Protein AF-A0A554XLU5-F1 (afdb_monomer_lite)

Secondary structure (DSSP, 8-state):
-TT---HHHHTT--GGGGB-TTS-HHHHHHHHHHHHHHSEEEEEEEEE-TTS-EEEEEEEEEEEE-TTS-EEEEEEEEEE-HHHHHHHHHHHHHHHB-TTT-PBPTT-------------------------

Foldseek 3Di:
DVQQDDPVRPVPDDPCQFDDPPDDPVVVVVQVVCCVPPQKDWDWDWTAHPVRDIFIKGKIKGFDADPVRDGPDIDMDIDGCRVVVVVVVVVVQVQQAPPVPRHGDPPDDDPPDPPPPPDPDDDDDDDDDDDD

Organism: NCBI:txid1101373

InterPro domains:
  IPR000014 PAS domain [PF13426] (2-83)
  IPR000014 PAS domain [TIGR00229] (2-91)
  IPR000014 PAS domain [cd00130] (2-81)
  IPR000700 PAS-associated, C-terminal [PS50113] (41-93)
  IPR001610 PAC motif [SM00086] (42-84)
  IPR035965 PAS domain superfamily [SSF55785] (2-82)
  IPR052163 Diguanylate Cyclase/Regulatory Protein [PTHR46663] (2-107)

pLDDT: mean 74.42, std 18.87, range [31.3, 94.56]

Radius of gyration: 25.77 Å; chains: 1; bounding box: 34×86×57 Å

Structure (mmCIF, N/CA/C/O backbone):
data_AF-A0A554XLU5-F1
#
_entry.id   AF-A0A554XLU5-F1
#
loop_
_atom_site.group_PDB
_atom_site.id
_atom_site.type_symbol
_atom_site.label_atom_id
_atom_site.label_alt_id
_atom_site.label_comp_id
_atom_site.label_asym_id
_atom_site.label_entity_id
_atom_site.label_seq_id
_atom_site.pdbx_PDB_ins_code
_atom_site.Cartn_x
_atom_site.Cartn_y
_atom_site.Cartn_z
_atom_site.occupancy
_atom_site.B_iso_or_equiv
_atom_site.auth_seq_id
_atom_site.auth_comp_id
_atom_site.auth_asym_id
_atom_site.auth_atom_id
_atom_site.pdbx_PDB_model_num
ATOM 1 N N . MET A 1 1 ? -10.449 -15.379 -0.004 1.00 62.78 1 MET A N 1
ATOM 2 C CA . MET A 1 1 ? -9.611 -14.381 -0.707 1.00 62.78 1 MET A CA 1
ATOM 3 C C . MET A 1 1 ? -9.742 -13.052 0.027 1.00 62.78 1 MET A C 1
ATOM 5 O O . MET A 1 1 ? -10.864 -12.711 0.371 1.00 62.78 1 MET A O 1
ATOM 9 N N . ILE A 1 2 ? -8.647 -12.337 0.310 1.00 76.44 2 ILE A N 1
ATOM 10 C CA . ILE A 1 2 ? -8.643 -11.167 1.221 1.00 76.44 2 ILE A CA 1
ATOM 11 C C . ILE A 1 2 ? -9.518 -10.006 0.712 1.00 76.44 2 ILE A C 1
ATOM 13 O O . ILE A 1 2 ? -10.213 -9.370 1.498 1.00 76.44 2 ILE A O 1
ATOM 17 N N . THR A 1 3 ? -9.542 -9.755 -0.599 1.00 78.88 3 THR A N 1
ATOM 18 C CA . THR A 1 3 ? -10.297 -8.636 -1.196 1.00 78.88 3 THR A CA 1
ATOM 19 C C . THR A 1 3 ? -11.769 -8.960 -1.472 1.00 78.88 3 THR A C 1
ATOM 21 O O . THR A 1 3 ? -12.568 -8.057 -1.716 1.00 78.88 3 THR A O 1
ATOM 24 N N . GLY A 1 4 ? -12.151 -10.240 -1.422 1.00 81.19 4 GLY A N 1
ATOM 25 C CA . GLY A 1 4 ? -13.519 -10.704 -1.677 1.00 81.19 4 GLY A CA 1
ATOM 26 C C . GLY A 1 4 ? -13.944 -10.759 -3.151 1.00 81.19 4 GLY A C 1
ATOM 27 O O . GLY A 1 4 ? -15.077 -11.148 -3.417 1.00 81.19 4 GLY A O 1
ATOM 28 N N . TYR A 1 5 ? -13.071 -10.405 -4.096 1.00 83.00 5 TYR A N 1
ATOM 29 C CA . TYR A 1 5 ? -13.324 -10.579 -5.532 1.00 83.00 5 TYR A CA 1
ATOM 30 C C . TYR A 1 5 ? -13.033 -12.016 -5.990 1.00 83.00 5 TYR A C 1
ATOM 32 O O . TYR A 1 5 ? -12.276 -12.736 -5.345 1.00 83.00 5 TYR A O 1
ATOM 40 N N . ALA A 1 6 ? -13.643 -12.464 -7.081 1.00 84.44 6 ALA A N 1
ATOM 41 C CA . ALA A 1 6 ? -13.193 -13.659 -7.790 1.00 84.44 6 ALA A CA 1
ATOM 42 C C . ALA A 1 6 ? -12.038 -13.298 -8.736 1.00 84.44 6 ALA A C 1
ATOM 44 O O . ALA A 1 6 ? -11.881 -12.140 -9.123 1.00 84.44 6 ALA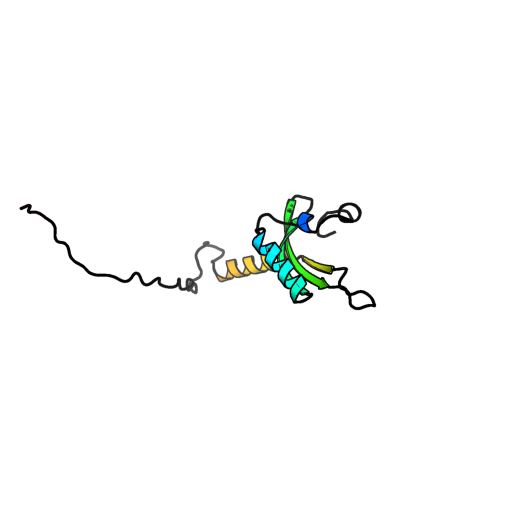 A O 1
ATOM 45 N N . ARG A 1 7 ? -11.223 -14.280 -9.134 1.00 83.31 7 ARG A N 1
ATOM 46 C CA . ARG A 1 7 ? -10.089 -14.042 -10.043 1.00 83.31 7 ARG A CA 1
ATOM 47 C C . ARG A 1 7 ? -10.563 -13.421 -11.357 1.00 83.31 7 ARG A C 1
ATOM 49 O O . ARG A 1 7 ? -9.963 -12.471 -11.846 1.00 83.31 7 ARG A O 1
ATOM 56 N N . GLU A 1 8 ? -11.662 -13.934 -11.886 1.00 84.88 8 GLU A N 1
ATOM 57 C CA . GLU A 1 8 ? -12.280 -13.528 -13.146 1.00 84.88 8 GLU A CA 1
ATOM 58 C C . GLU A 1 8 ? -12.784 -12.080 -13.100 1.00 84.88 8 GLU A C 1
ATOM 60 O O . GLU A 1 8 ? -12.843 -11.420 -14.130 1.00 84.88 8 GLU A O 1
ATOM 65 N N . GLU A 1 9 ? -13.101 -11.570 -11.908 1.00 79.38 9 GLU A N 1
ATOM 66 C CA . GLU A 1 9 ? -13.562 -10.193 -11.700 1.00 79.38 9 GLU A CA 1
ATOM 67 C C . GLU A 1 9 ? -12.409 -9.188 -11.614 1.00 79.38 9 GLU A C 1
ATOM 69 O O . GLU A 1 9 ? -12.642 -7.992 -11.745 1.00 79.38 9 GLU A O 1
ATOM 74 N N . VAL A 1 10 ? -11.179 -9.652 -11.372 1.00 81.69 10 VAL A N 1
ATOM 75 C CA . VAL A 1 10 ? -9.994 -8.790 -11.212 1.00 81.69 10 VAL A CA 1
ATOM 76 C C . VAL A 1 10 ? -9.128 -8.783 -12.473 1.00 81.69 10 VAL A C 1
ATOM 78 O O . VAL A 1 10 ? -8.430 -7.808 -12.740 1.00 81.69 10 VAL A O 1
ATOM 81 N N . LEU A 1 11 ? -9.168 -9.849 -13.277 1.00 79.81 11 LEU A N 1
ATOM 82 C CA . LEU A 1 11 ? -8.411 -9.918 -14.527 1.00 79.81 11 LEU A CA 1
ATOM 83 C C . LEU A 1 11 ? -8.848 -8.807 -15.498 1.00 79.81 11 LEU A C 1
ATOM 85 O O . LEU A 1 11 ? -10.011 -8.721 -15.879 1.00 79.81 11 LEU A O 1
ATOM 89 N N . GLY A 1 12 ? -7.895 -7.963 -15.903 1.00 77.69 12 GLY A N 1
ATOM 90 C CA . GLY A 1 12 ? -8.132 -6.833 -16.811 1.00 77.69 12 GLY A CA 1
ATOM 91 C C . GLY A 1 12 ? -8.727 -5.586 -16.151 1.00 77.69 12 GLY A C 1
ATOM 92 O O . GLY A 1 12 ? -8.925 -4.586 -16.836 1.00 77.69 12 GLY A O 1
ATOM 93 N N . GLN A 1 13 ? -8.990 -5.617 -14.841 1.00 78.31 13 GLN A N 1
ATOM 94 C CA . GLN A 1 13 ? -9.441 -4.448 -14.091 1.00 78.31 13 GLN A CA 1
ATOM 95 C C . GLN A 1 13 ? -8.264 -3.637 -13.552 1.00 78.31 13 GLN A C 1
ATOM 97 O O . GLN A 1 13 ? -7.222 -4.172 -13.169 1.00 78.31 13 GLN A O 1
ATOM 102 N N . THR A 1 14 ? -8.462 -2.325 -13.467 1.00 78.88 14 THR A N 1
ATOM 103 C CA . THR A 1 14 ? -7.499 -1.415 -12.844 1.00 78.88 14 THR A CA 1
ATOM 104 C C . THR A 1 14 ? -7.506 -1.608 -11.319 1.00 78.88 14 THR A C 1
ATOM 106 O O . THR A 1 14 ? -8.583 -1.762 -10.734 1.00 78.88 14 THR A O 1
ATOM 109 N N . PRO A 1 15 ? -6.349 -1.509 -10.629 1.00 76.88 15 PRO A N 1
ATOM 110 C CA . PRO A 1 15 ? -6.260 -1.595 -9.165 1.00 76.88 15 PRO A CA 1
ATOM 111 C C . PRO A 1 15 ? -7.174 -0.634 -8.383 1.00 76.88 15 PRO A C 1
ATOM 113 O O . PRO A 1 15 ? -7.429 -0.871 -7.203 1.00 76.88 15 PRO A O 1
ATOM 116 N N . ARG A 1 16 ? -7.731 0.395 -9.046 1.00 78.88 16 ARG A N 1
ATOM 117 C CA . ARG A 1 16 ? -8.796 1.282 -8.535 1.00 78.88 16 ARG A CA 1
ATOM 118 C C . ARG A 1 16 ? -10.002 0.539 -7.952 1.00 78.88 16 ARG A C 1
ATOM 120 O O . ARG A 1 16 ? -10.703 1.075 -7.108 1.00 78.88 16 ARG A O 1
ATOM 127 N N . LEU A 1 17 ? -10.223 -0.722 -8.321 1.00 81.00 17 LEU A N 1
ATOM 128 C CA . LEU A 1 17 ? -11.245 -1.571 -7.701 1.00 81.00 17 LEU A CA 1
ATOM 129 C C . LEU A 1 17 ? -11.092 -1.713 -6.167 1.00 81.00 17 LEU A C 1
ATOM 131 O O . LEU A 1 17 ? -12.070 -1.985 -5.469 1.00 81.00 17 LEU A O 1
ATOM 135 N N . LEU A 1 18 ? -9.869 -1.559 -5.648 1.00 79.12 18 LEU A N 1
ATOM 136 C CA . LEU A 1 18 ? -9.542 -1.657 -4.221 1.00 79.12 18 LEU A CA 1
ATOM 137 C C . LEU A 1 18 ? -9.428 -0.292 -3.530 1.00 79.12 18 LEU A C 1
ATOM 139 O O . LEU A 1 18 ? -9.199 -0.248 -2.322 1.00 79.12 18 LEU A O 1
ATOM 143 N N . GLU A 1 19 ? -9.592 0.801 -4.272 1.00 81.81 19 GLU A N 1
ATOM 144 C CA . GLU A 1 19 ? -9.491 2.169 -3.772 1.00 81.81 19 GLU A CA 1
ATOM 145 C C . GLU A 1 19 ? -10.535 2.441 -2.682 1.00 81.81 19 GLU A C 1
ATOM 147 O O . GLU A 1 19 ? -11.699 2.021 -2.769 1.00 81.81 19 GLU A O 1
ATOM 152 N N . SER A 1 20 ? -10.101 3.133 -1.630 1.00 81.38 20 SER A N 1
ATOM 153 C CA . SER A 1 20 ? -10.980 3.639 -0.581 1.00 81.38 20 SER A CA 1
ATOM 154 C C . SER A 1 20 ? -11.081 5.151 -0.677 1.00 81.38 20 SER A C 1
ATOM 156 O O . SER A 1 20 ? -10.158 5.814 -1.135 1.00 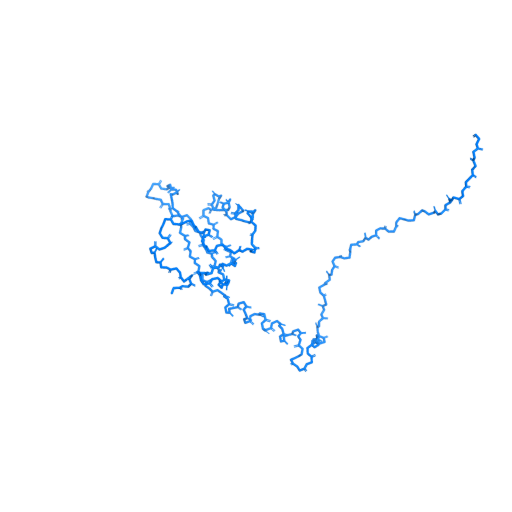81.38 20 SER A O 1
ATOM 158 N N . ASP A 1 21 ? -12.166 5.706 -0.149 1.00 81.12 21 ASP A N 1
ATOM 159 C CA . ASP A 1 21 ? -12.440 7.147 -0.202 1.00 81.12 21 ASP A CA 1
ATOM 160 C C . ASP A 1 21 ? -11.569 7.954 0.797 1.00 81.12 21 ASP A C 1
ATOM 162 O O . ASP A 1 21 ? -11.927 9.059 1.195 1.00 81.12 21 ASP A O 1
ATOM 166 N N . ARG A 1 22 ? -10.461 7.370 1.285 1.00 82.19 22 ARG A N 1
ATOM 167 C CA . ARG A 1 22 ? -9.551 7.974 2.274 1.00 82.19 22 ARG A CA 1
ATOM 168 C C . ARG A 1 22 ? -8.351 8.687 1.658 1.00 82.19 22 ARG A C 1
ATOM 170 O O . ARG A 1 22 ? -7.684 9.428 2.374 1.00 82.19 22 ARG A O 1
ATOM 177 N N . TYR A 1 23 ? -8.064 8.422 0.391 1.00 85.25 23 TYR A N 1
ATOM 178 C CA . TYR A 1 23 ? -6.968 9.036 -0.346 1.00 85.25 23 TYR A CA 1
ATOM 179 C C . TYR A 1 23 ? -7.544 9.816 -1.516 1.00 85.25 23 TYR A C 1
ATOM 181 O O . TYR A 1 23 ? -8.583 9.446 -2.061 1.00 85.25 23 TYR A O 1
ATOM 189 N N . ASP A 1 24 ? -6.885 10.910 -1.859 1.00 86.00 24 ASP A N 1
ATOM 190 C CA . ASP A 1 24 ? -7.205 11.718 -3.023 1.00 86.00 24 ASP A CA 1
ATOM 191 C C . ASP A 1 24 ? -6.399 11.265 -4.247 1.00 86.00 24 ASP A C 1
ATOM 193 O O . ASP A 1 24 ? -5.498 10.423 -4.178 1.00 86.00 24 ASP A O 1
ATOM 197 N N . ASP A 1 25 ? -6.729 11.844 -5.400 1.00 85.62 25 ASP A N 1
ATOM 198 C CA . ASP A 1 25 ? -6.015 11.575 -6.646 1.00 85.62 25 ASP A CA 1
ATOM 199 C C . ASP A 1 25 ? -4.525 11.955 -6.554 1.00 85.62 25 ASP A C 1
ATOM 201 O O . ASP A 1 25 ? -3.691 11.312 -7.193 1.00 85.62 25 ASP A O 1
ATOM 205 N N . GLU A 1 26 ? -4.174 12.970 -5.756 1.00 88.94 26 GLU A N 1
ATOM 206 C CA . GLU A 1 26 ? -2.792 13.432 -5.561 1.00 88.94 26 GLU A CA 1
ATOM 207 C C . GLU A 1 26 ? -1.931 12.356 -4.882 1.00 88.94 26 GLU A C 1
ATOM 209 O O . GLU A 1 26 ? -0.807 12.077 -5.318 1.00 88.94 26 GLU A O 1
ATOM 214 N N . PHE A 1 27 ? -2.475 11.665 -3.876 1.00 88.62 27 PHE A N 1
ATOM 215 C CA . PHE A 1 27 ? -1.811 10.515 -3.273 1.00 88.62 27 PHE A CA 1
ATOM 216 C C . PHE A 1 27 ? -1.493 9.435 -4.314 1.00 88.62 27 PHE A C 1
ATOM 218 O O . PHE A 1 27 ? -0.351 8.981 -4.411 1.00 88.62 27 PHE A O 1
ATOM 225 N N . TYR A 1 28 ? -2.471 9.039 -5.135 1.00 86.69 28 TYR A N 1
ATOM 226 C CA . TYR A 1 28 ? -2.254 8.001 -6.146 1.00 86.69 28 TYR A CA 1
ATOM 227 C C . TYR A 1 28 ? -1.289 8.441 -7.249 1.00 86.69 28 TYR A C 1
ATOM 229 O O . TYR A 1 28 ? -0.516 7.617 -7.742 1.00 86.69 28 TYR A O 1
ATOM 237 N N . GLN A 1 29 ? -1.280 9.726 -7.610 1.00 89.19 29 GLN A N 1
ATOM 238 C CA . GLN A 1 29 ? -0.265 10.291 -8.502 1.00 89.19 29 GLN A CA 1
ATOM 239 C C . GLN A 1 29 ? 1.138 10.160 -7.905 1.00 89.19 29 GLN A C 1
ATOM 241 O O . GLN A 1 29 ? 2.054 9.744 -8.608 1.00 89.19 29 GLN A O 1
ATOM 246 N N . THR A 1 30 ? 1.292 10.422 -6.607 1.00 90.50 30 THR A N 1
ATOM 247 C CA . THR A 1 30 ? 2.574 10.282 -5.898 1.00 90.50 30 THR A CA 1
ATOM 248 C C . THR A 1 30 ? 3.059 8.830 -5.891 1.00 90.50 30 THR A C 1
ATOM 250 O O . THR A 1 30 ? 4.233 8.560 -6.140 1.00 90.50 30 THR A O 1
ATOM 253 N N . VAL A 1 31 ? 2.152 7.871 -5.663 1.00 89.88 31 VAL A N 1
ATOM 254 C CA . VAL A 1 31 ? 2.466 6.433 -5.747 1.00 89.88 31 VAL A CA 1
ATOM 255 C C . VAL A 1 31 ? 2.949 6.066 -7.152 1.00 89.88 31 VAL A C 1
ATOM 257 O O . VAL A 1 31 ? 3.964 5.388 -7.299 1.00 89.88 31 VAL A O 1
ATOM 260 N N . TRP A 1 32 ? 2.249 6.530 -8.190 1.00 89.81 32 TRP A N 1
ATOM 261 C CA . TRP A 1 32 ? 2.635 6.267 -9.575 1.00 89.81 32 TRP A CA 1
ATOM 262 C C . TRP A 1 32 ? 3.960 6.915 -9.960 1.00 89.81 32 TRP A C 1
ATOM 264 O O . TRP A 1 32 ? 4.755 6.279 -10.645 1.00 89.81 32 TRP A O 1
ATOM 274 N N . GLN A 1 33 ? 4.228 8.138 -9.506 1.00 91.56 33 GLN A N 1
ATOM 275 C CA . GLN A 1 33 ? 5.519 8.784 -9.731 1.00 91.56 33 GLN A CA 1
ATOM 276 C C . GLN A 1 33 ? 6.658 7.986 -9.097 1.00 91.56 33 GLN A C 1
ATOM 278 O O . GLN A 1 33 ? 7.626 7.677 -9.783 1.00 91.56 33 GLN A O 1
ATOM 283 N N . ALA A 1 34 ? 6.503 7.542 -7.847 1.00 91.00 34 ALA A N 1
ATOM 284 C CA . ALA A 1 34 ? 7.501 6.697 -7.194 1.00 91.00 34 ALA A CA 1
ATOM 285 C C . ALA A 1 34 ? 7.758 5.389 -7.967 1.00 91.00 34 ALA A C 1
ATOM 287 O O . ALA A 1 34 ? 8.900 4.952 -8.084 1.00 91.00 34 ALA A O 1
ATOM 288 N N . LEU A 1 35 ? 6.718 4.787 -8.552 1.00 90.31 35 LEU A N 1
ATOM 289 C CA . LEU A 1 35 ? 6.861 3.587 -9.382 1.00 90.31 35 LEU A CA 1
ATOM 290 C C . LEU A 1 35 ? 7.566 3.826 -10.714 1.00 90.31 35 LEU A C 1
ATOM 292 O O . LEU A 1 35 ? 8.197 2.904 -11.221 1.00 90.31 35 LEU A O 1
ATOM 296 N N . LEU A 1 36 ? 7.435 5.021 -11.287 1.00 89.19 36 LEU A N 1
ATOM 297 C CA . LEU A 1 36 ? 8.110 5.400 -12.527 1.00 89.19 36 LEU A CA 1
ATOM 298 C C . LEU A 1 36 ? 9.564 5.826 -12.287 1.00 89.19 36 LEU A C 1
ATOM 300 O O . LEU A 1 36 ? 10.396 5.671 -13.174 1.00 89.19 36 LEU A O 1
ATOM 304 N N . GLU A 1 37 ? 9.869 6.380 -11.112 1.00 91.75 37 GLU A N 1
ATOM 305 C CA . GLU A 1 37 ? 11.207 6.880 -10.772 1.00 91.75 37 GLU A CA 1
ATOM 306 C C . GLU A 1 37 ? 12.099 5.832 -10.102 1.00 91.75 37 GLU A C 1
ATOM 308 O O . GLU A 1 37 ? 13.322 5.869 -10.247 1.00 91.75 37 GLU A O 1
ATOM 313 N N . HIS A 1 38 ? 11.508 4.926 -9.324 1.00 91.06 38 HIS A N 1
ATOM 314 C CA . HIS A 1 38 ? 12.246 3.998 -8.465 1.00 91.06 38 HIS A CA 1
ATOM 315 C C . HIS A 1 38 ? 11.928 2.534 -8.732 1.00 91.06 38 HIS A C 1
ATOM 317 O O . HIS A 1 38 ? 12.471 1.672 -8.040 1.00 91.06 38 HIS A O 1
ATOM 323 N N . ASP A 1 39 ? 11.025 2.245 -9.674 1.00 91.94 39 ASP A N 1
ATOM 324 C CA . ASP A 1 39 ? 10.576 0.889 -9.999 1.00 91.94 39 ASP A CA 1
ATOM 325 C C . ASP A 1 39 ? 9.998 0.129 -8.793 1.00 91.94 39 ASP A C 1
ATOM 327 O O . ASP A 1 39 ? 9.851 -1.096 -8.803 1.00 91.94 39 ASP A O 1
ATOM 331 N N . TYR A 1 40 ? 9.672 0.858 -7.725 1.00 92.50 40 TYR A N 1
ATOM 332 C CA . TYR A 1 40 ? 9.340 0.306 -6.426 1.00 92.50 40 TYR A CA 1
ATOM 333 C C . TYR A 1 40 ? 8.517 1.290 -5.603 1.00 92.50 40 TYR A C 1
ATOM 335 O O . TYR A 1 40 ? 8.806 2.484 -5.539 1.00 92.50 40 TYR A O 1
ATOM 343 N N . TRP A 1 41 ? 7.520 0.765 -4.902 1.00 94.56 41 TRP A N 1
ATOM 344 C CA . TRP A 1 41 ? 6.773 1.495 -3.895 1.00 94.56 41 TRP A CA 1
ATOM 345 C C . TRP A 1 41 ? 6.408 0.575 -2.733 1.00 94.56 41 TRP A C 1
ATOM 347 O O . TRP A 1 41 ? 6.062 -0.592 -2.924 1.00 94.56 41 TRP A O 1
ATOM 357 N N . HIS A 1 42 ? 6.461 1.107 -1.517 1.00 93.62 42 HIS A N 1
ATOM 358 C CA . HIS A 1 42 ? 6.055 0.399 -0.312 1.00 93.62 42 HIS A CA 1
ATOM 359 C C . HIS A 1 42 ? 5.344 1.349 0.639 1.00 93.62 42 HIS A C 1
ATOM 361 O O . HIS A 1 42 ? 5.858 2.425 0.945 1.00 93.62 42 HIS A O 1
ATOM 367 N N . GLY A 1 43 ? 4.187 0.933 1.138 1.00 91.38 43 GLY A N 1
ATOM 368 C CA . GLY A 1 43 ? 3.436 1.740 2.080 1.00 91.38 43 GLY A CA 1
ATOM 369 C C . GLY A 1 43 ? 2.177 1.066 2.591 1.00 91.38 43 GLY A C 1
ATOM 370 O O . GLY A 1 43 ? 1.750 0.007 2.131 1.00 91.38 43 GLY A O 1
ATOM 371 N N . GLU A 1 44 ? 1.576 1.715 3.576 1.00 92.25 44 GLU A N 1
ATOM 372 C CA . GLU A 1 44 ? 0.294 1.316 4.132 1.00 92.25 44 GLU A CA 1
ATOM 373 C C . GLU A 1 44 ? -0.821 2.109 3.469 1.00 92.25 44 GLU A C 1
ATOM 375 O O . GLU A 1 44 ? -0.760 3.338 3.397 1.00 92.25 44 GLU A O 1
ATOM 380 N N . LEU A 1 45 ? -1.871 1.414 3.039 1.00 90.44 45 LEU A N 1
ATOM 381 C CA . LEU A 1 45 ? -3.065 2.071 2.546 1.00 90.44 45 LEU A CA 1
ATOM 382 C C . LEU A 1 45 ? -4.347 1.357 2.953 1.00 90.44 45 LEU A C 1
ATOM 384 O O . LEU A 1 45 ? -4.408 0.137 3.088 1.00 90.44 45 LEU A O 1
ATOM 388 N N . TRP A 1 46 ? -5.391 2.143 3.170 1.00 90.19 46 TRP A N 1
ATOM 389 C CA . TRP A 1 46 ? -6.738 1.628 3.359 1.00 90.19 46 TRP A CA 1
ATOM 390 C C . TRP A 1 46 ? -7.357 1.244 2.018 1.00 90.19 46 TRP A C 1
ATOM 392 O O . TRP A 1 46 ? -7.512 2.078 1.127 1.00 90.19 46 TRP A O 1
ATOM 402 N N . CYS A 1 47 ? -7.750 -0.017 1.908 1.00 90.12 47 CYS A N 1
ATOM 403 C CA . CYS A 1 47 ? -8.447 -0.582 0.765 1.00 90.12 47 CYS A CA 1
ATOM 404 C C . CYS A 1 47 ? -9.915 -0.848 1.101 1.00 90.12 47 CYS A C 1
ATOM 406 O O . CYS A 1 47 ? -10.290 -1.012 2.266 1.00 90.12 47 CYS A O 1
ATOM 408 N N . ARG A 1 48 ? -10.740 -0.981 0.063 1.00 90.38 48 ARG A N 1
ATOM 409 C CA . ARG A 1 48 ? -12.134 -1.427 0.159 1.00 90.38 48 ARG A CA 1
ATOM 410 C C . ARG A 1 48 ? -12.289 -2.824 -0.445 1.00 90.38 48 ARG A C 1
ATOM 412 O O . ARG A 1 48 ? -11.848 -3.093 -1.559 1.00 90.38 48 ARG A O 1
ATOM 419 N N . ARG A 1 49 ? -12.905 -3.738 0.305 1.00 90.38 49 ARG A N 1
ATOM 420 C CA . ARG A 1 49 ? -13.278 -5.081 -0.168 1.00 90.38 49 ARG A CA 1
ATOM 421 C C . ARG A 1 49 ? -14.540 -5.016 -1.027 1.00 90.38 49 ARG A C 1
ATOM 423 O O . ARG A 1 49 ? -15.310 -4.063 -0.935 1.00 90.38 49 ARG A O 1
ATOM 430 N N . LYS A 1 50 ? -14.817 -6.086 -1.778 1.00 87.69 50 LYS A N 1
ATOM 431 C CA . LYS A 1 50 ? -16.042 -6.223 -2.592 1.00 87.69 50 LYS A CA 1
ATOM 432 C C . LYS A 1 50 ? -17.338 -6.004 -1.802 1.00 87.69 50 LYS A C 1
ATOM 434 O O . LYS A 1 50 ? -18.291 -5.433 -2.314 1.00 87.69 50 LYS A O 1
ATOM 439 N N . ASN A 1 51 ? -17.382 -6.454 -0.549 1.00 86.62 51 ASN A N 1
ATOM 440 C CA . ASN A 1 51 ? -18.542 -6.284 0.333 1.00 86.62 51 ASN A CA 1
ATOM 441 C C . ASN A 1 51 ? -18.652 -4.871 0.946 1.00 86.62 51 ASN A C 1
ATOM 443 O O . ASN A 1 51 ? -19.490 -4.656 1.817 1.00 86.62 51 ASN A O 1
ATOM 447 N N . GLY A 1 52 ? -17.788 -3.934 0.546 1.00 85.56 52 GLY A N 1
ATOM 448 C CA . GLY A 1 52 ? -17.746 -2.562 1.045 1.00 85.56 52 GLY A CA 1
ATOM 449 C C . GLY A 1 52 ? -16.949 -2.366 2.337 1.00 85.56 52 GLY A C 1
ATOM 450 O O . GLY A 1 52 ? -16.733 -1.221 2.730 1.00 85.56 52 GLY A O 1
ATOM 451 N N . SER A 1 53 ? -16.472 -3.429 2.997 1.00 88.31 53 SER A N 1
ATOM 452 C CA . SER A 1 53 ? -15.690 -3.269 4.226 1.00 88.31 53 SER A CA 1
ATOM 453 C C . SER A 1 53 ? -14.288 -2.732 3.940 1.00 88.31 53 SER A C 1
ATOM 455 O O . SER A 1 53 ? -13.659 -3.086 2.941 1.00 88.31 53 SER A O 1
ATOM 457 N N . GLN A 1 54 ? -13.785 -1.876 4.827 1.00 90.38 54 GLN A N 1
ATOM 458 C CA . GLN A 1 54 ? -12.440 -1.315 4.713 1.00 90.38 54 GLN A CA 1
ATOM 459 C C . GLN A 1 54 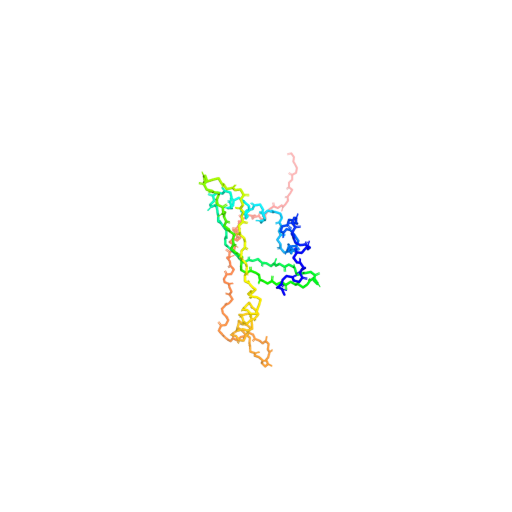? -11.407 -2.214 5.401 1.00 90.38 54 GLN A C 1
ATOM 461 O O . GLN A 1 54 ? -11.728 -2.945 6.342 1.00 90.38 54 GLN A O 1
ATOM 466 N N . PHE A 1 55 ? -10.167 -2.174 4.921 1.00 90.38 55 PHE A N 1
ATOM 467 C CA . PHE A 1 55 ? -9.036 -2.858 5.544 1.00 90.38 55 PHE A CA 1
ATOM 468 C C . PHE A 1 55 ? -7.735 -2.119 5.335 1.00 90.38 55 PHE A C 1
ATOM 470 O O . PHE A 1 55 ? -7.561 -1.455 4.317 1.00 90.38 55 PHE A O 1
ATOM 477 N N . ALA A 1 56 ? -6.829 -2.251 6.295 1.00 92.19 56 ALA A N 1
ATOM 478 C CA . ALA A 1 56 ? -5.481 -1.738 6.163 1.00 92.19 56 ALA A CA 1
ATOM 479 C C . ALA A 1 56 ? -4.629 -2.773 5.421 1.00 92.19 56 ALA A C 1
ATOM 481 O O . ALA A 1 56 ? -4.489 -3.914 5.864 1.00 92.19 56 ALA A O 1
ATOM 482 N N . ALA A 1 57 ? -4.069 -2.370 4.288 1.00 92.31 57 ALA A N 1
ATOM 483 C CA . ALA A 1 57 ? -3.168 -3.164 3.478 1.00 92.31 57 ALA A CA 1
ATOM 484 C C . ALA A 1 57 ? -1.752 -2.593 3.587 1.00 92.31 57 ALA A C 1
ATOM 486 O O . ALA A 1 57 ? -1.531 -1.421 3.293 1.00 92.31 57 ALA A O 1
ATOM 487 N N . LEU A 1 58 ? -0.791 -3.424 3.981 1.00 93.44 58 LEU A N 1
ATOM 488 C CA . LEU A 1 58 ? 0.621 -3.131 3.761 1.00 93.44 58 LEU A CA 1
ATOM 489 C C . LEU A 1 58 ? 0.960 -3.608 2.354 1.00 93.44 58 LEU A C 1
ATOM 491 O O . LEU A 1 58 ? 0.986 -4.817 2.122 1.00 93.44 58 LEU A O 1
ATOM 495 N N . LEU A 1 59 ? 1.139 -2.676 1.424 1.00 93.00 59 LEU A N 1
ATOM 496 C CA . LEU A 1 59 ? 1.293 -2.945 0.003 1.00 93.00 59 LEU A CA 1
ATOM 497 C C . LEU A 1 59 ? 2.732 -2.659 -0.438 1.00 93.00 59 LEU A C 1
ATOM 499 O O . LEU A 1 59 ? 3.308 -1.616 -0.136 1.00 93.00 59 LEU A O 1
ATOM 503 N N . THR A 1 60 ? 3.282 -3.597 -1.196 1.00 93.31 60 THR A N 1
ATOM 504 C CA . THR A 1 60 ? 4.545 -3.472 -1.914 1.00 93.31 60 THR A CA 1
ATOM 505 C C . THR A 1 60 ? 4.264 -3.647 -3.397 1.00 93.31 60 THR A C 1
ATOM 507 O O . THR A 1 60 ? 3.613 -4.614 -3.794 1.00 93.31 60 THR A O 1
ATOM 510 N N . ILE A 1 61 ? 4.750 -2.722 -4.215 1.00 93.25 61 ILE A N 1
ATOM 511 C CA . ILE A 1 61 ? 4.648 -2.763 -5.670 1.00 93.25 61 ILE A CA 1
ATOM 512 C C . ILE A 1 61 ? 6.066 -2.677 -6.234 1.00 93.25 61 ILE A C 1
ATOM 514 O O . ILE A 1 61 ? 6.848 -1.836 -5.802 1.00 93.25 61 ILE A O 1
ATOM 518 N N . SER A 1 62 ? 6.399 -3.535 -7.190 1.00 93.00 62 SER A N 1
ATOM 519 C CA . SER A 1 62 ? 7.702 -3.543 -7.857 1.00 93.00 62 SER A CA 1
ATOM 520 C C . SER A 1 62 ? 7.548 -3.746 -9.356 1.00 93.00 62 SER A C 1
ATOM 522 O O . SER A 1 62 ? 6.718 -4.551 -9.790 1.00 93.00 62 SER A O 1
ATOM 524 N N . ALA A 1 63 ? 8.373 -3.071 -10.148 1.00 91.75 63 ALA A N 1
ATOM 525 C CA . ALA A 1 63 ? 8.511 -3.360 -11.564 1.00 91.75 63 ALA A CA 1
ATOM 526 C C . ALA A 1 63 ? 9.008 -4.797 -11.773 1.00 91.75 63 ALA A C 1
ATOM 528 O O . ALA A 1 63 ? 9.873 -5.296 -11.051 1.00 91.75 63 ALA A O 1
ATOM 529 N N . ALA A 1 64 ? 8.457 -5.460 -12.779 1.00 88.12 64 ALA A N 1
ATOM 530 C CA . ALA A 1 64 ? 8.885 -6.765 -13.249 1.00 88.12 64 ALA A CA 1
ATOM 531 C C . ALA A 1 64 ? 9.415 -6.593 -14.682 1.00 88.12 64 ALA A C 1
ATOM 533 O O . ALA A 1 64 ? 8.614 -6.574 -15.622 1.00 88.12 64 ALA A O 1
ATOM 534 N N . PRO A 1 65 ? 10.738 -6.403 -14.857 1.00 86.00 65 PRO A N 1
ATOM 535 C CA . PRO A 1 65 ? 11.322 -6.207 -16.175 1.00 86.00 65 PRO A CA 1
ATOM 536 C C . PRO A 1 65 ? 11.262 -7.492 -17.008 1.00 86.00 65 PRO A C 1
ATOM 538 O O . PRO A 1 65 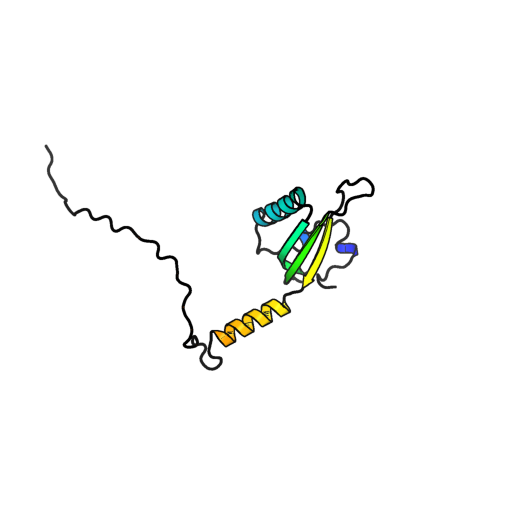? 11.344 -8.606 -16.483 1.00 86.00 65 PRO A O 1
ATOM 541 N N . ASP A 1 66 ? 11.144 -7.331 -18.323 1.00 86.44 66 ASP A N 1
ATOM 542 C CA . ASP A 1 66 ? 11.262 -8.423 -19.284 1.00 86.44 66 ASP A CA 1
ATOM 543 C C . ASP A 1 66 ? 12.722 -8.924 -19.401 1.00 86.44 66 ASP A C 1
ATOM 545 O O . ASP A 1 66 ? 13.660 -8.385 -18.808 1.00 86.44 66 ASP A O 1
ATOM 549 N N . MET A 1 67 ? 12.951 -9.955 -20.224 1.00 85.44 67 MET A N 1
ATOM 550 C CA . MET A 1 67 ? 14.306 -10.471 -20.495 1.00 85.44 67 MET A CA 1
ATOM 551 C C . MET A 1 67 ? 15.245 -9.448 -21.165 1.00 85.44 67 MET A C 1
ATOM 553 O O . MET A 1 67 ? 16.441 -9.707 -21.286 1.00 85.44 67 MET A O 1
ATOM 557 N N . ARG A 1 68 ? 14.720 -8.314 -21.637 1.00 86.12 68 ARG A N 1
ATOM 558 C CA . ARG A 1 68 ? 15.458 -7.234 -22.300 1.00 86.12 68 ARG A CA 1
ATOM 559 C C . ARG A 1 68 ? 15.673 -6.022 -21.385 1.00 86.12 68 ARG A C 1
ATOM 561 O O . ARG A 1 68 ? 16.336 -5.082 -21.813 1.00 86.12 68 ARG A O 1
ATOM 568 N N . GLY A 1 69 ? 15.175 -6.057 -20.147 1.00 79.62 69 GLY A N 1
ATOM 569 C CA . GLY A 1 69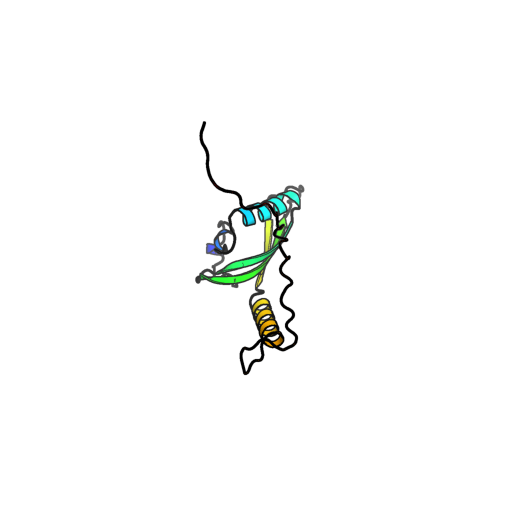 ? 15.277 -4.965 -19.180 1.00 79.62 69 GLY A CA 1
ATOM 570 C C . GLY A 1 69 ? 14.206 -3.879 -19.324 1.00 79.62 69 GLY A C 1
ATOM 571 O O . GLY A 1 69 ? 14.313 -2.854 -18.660 1.00 79.62 69 GLY A O 1
ATOM 572 N N . ASN A 1 70 ? 13.183 -4.077 -20.159 1.00 86.00 70 ASN A N 1
ATOM 573 C CA . ASN A 1 70 ? 12.065 -3.146 -20.287 1.00 86.00 70 ASN A CA 1
ATOM 574 C C . ASN A 1 70 ? 11.014 -3.432 -19.216 1.00 86.00 70 ASN A C 1
ATOM 576 O O . ASN A 1 70 ? 10.624 -4.580 -18.995 1.00 86.00 70 ASN A O 1
ATOM 580 N N . ILE A 1 71 ? 10.519 -2.378 -18.576 1.00 81.06 71 ILE A N 1
ATOM 581 C CA . ILE A 1 71 ? 9.467 -2.481 -17.568 1.00 81.06 71 ILE A CA 1
ATOM 582 C C . ILE A 1 71 ? 8.116 -2.433 -18.274 1.00 81.06 71 ILE A C 1
ATOM 584 O O . ILE A 1 71 ? 7.623 -1.368 -18.633 1.00 81.06 71 ILE A O 1
ATOM 588 N N . GLU A 1 72 ? 7.523 -3.605 -18.489 1.00 81.06 72 GLU A N 1
ATOM 589 C CA . GLU A 1 72 ? 6.177 -3.734 -19.070 1.00 81.06 72 GLU A CA 1
ATOM 590 C C . GLU A 1 72 ? 5.119 -4.089 -18.017 1.00 81.06 72 GLU A C 1
ATOM 592 O O . GLU A 1 72 ? 3.915 -3.934 -18.241 1.00 81.06 72 GLU A O 1
ATOM 597 N N . HIS A 1 73 ? 5.552 -4.574 -16.852 1.00 86.31 73 HIS A N 1
ATOM 598 C CA . HIS A 1 73 ? 4.674 -5.123 -15.831 1.00 86.31 73 HIS A CA 1
ATOM 599 C C . HIS A 1 73 ? 5.067 -4.648 -14.435 1.00 86.31 73 HIS A C 1
ATOM 601 O O . HIS A 1 73 ? 6.239 -4.442 -14.134 1.00 86.31 73 HIS A O 1
ATOM 607 N N . TYR A 1 74 ? 4.068 -4.540 -13.562 1.00 89.31 74 TYR A N 1
ATOM 608 C CA . TYR A 1 74 ? 4.249 -4.294 -12.136 1.00 89.31 74 TYR A CA 1
ATOM 609 C C . TYR A 1 74 ? 3.617 -5.441 -11.352 1.00 89.31 74 TYR A C 1
ATOM 611 O O . TYR A 1 74 ? 2.489 -5.855 -11.630 1.00 89.31 74 TYR A O 1
ATOM 619 N N . ALA A 1 75 ? 4.344 -5.952 -10.366 1.00 89.56 75 ALA A N 1
ATOM 620 C CA . ALA A 1 75 ? 3.854 -6.935 -9.416 1.00 89.56 75 ALA A CA 1
ATOM 621 C C . ALA A 1 75 ? 3.491 -6.229 -8.108 1.00 89.56 75 ALA A C 1
ATOM 623 O O . ALA A 1 75 ? 4.274 -5.443 -7.583 1.00 89.56 75 ALA A O 1
ATOM 624 N N . ALA A 1 76 ? 2.305 -6.521 -7.580 1.00 89.75 76 ALA A N 1
ATOM 625 C CA . ALA A 1 76 ? 1.808 -5.965 -6.330 1.00 89.75 76 ALA A CA 1
ATOM 626 C C . ALA A 1 76 ? 1.540 -7.093 -5.329 1.00 89.75 76 ALA A C 1
ATOM 628 O O . ALA A 1 76 ? 0.836 -8.057 -5.637 1.00 89.75 76 ALA A O 1
ATOM 629 N N . MET A 1 77 ? 2.079 -6.963 -4.122 1.00 89.75 77 MET A N 1
ATOM 630 C CA . MET A 1 77 ? 1.855 -7.875 -3.004 1.00 89.75 77 MET A CA 1
ATOM 631 C C . MET A 1 77 ? 1.364 -7.078 -1.809 1.00 89.75 77 MET A C 1
ATOM 633 O O . MET A 1 77 ? 1.993 -6.098 -1.424 1.00 89.75 77 MET A O 1
ATOM 637 N N . PHE A 1 78 ? 0.264 -7.508 -1.197 1.00 90.62 78 PHE A N 1
ATOM 638 C CA . PHE A 1 78 ? -0.247 -6.870 0.009 1.00 90.62 78 PHE A CA 1
ATOM 639 C C . PHE A 1 78 ? -0.530 -7.873 1.118 1.00 90.62 78 PHE A C 1
ATOM 641 O O . PHE A 1 78 ? -0.931 -9.011 0.869 1.00 90.62 78 PHE A O 1
ATOM 648 N N . SER A 1 79 ? -0.386 -7.393 2.347 1.00 89.06 79 SER A N 1
ATOM 649 C CA . SER A 1 79 ? -0.754 -8.102 3.569 1.00 89.06 79 SER A CA 1
ATOM 650 C C . SER A 1 79 ? -1.847 -7.329 4.294 1.00 89.06 79 SER A C 1
ATOM 652 O O . SER A 1 79 ? -1.757 -6.111 4.437 1.00 89.06 79 SER A O 1
ATOM 654 N N . ASP A 1 80 ? -2.881 -8.029 4.760 1.00 91.88 80 ASP A N 1
ATOM 655 C CA . ASP A 1 80 ? -3.911 -7.427 5.608 1.00 91.88 80 ASP A CA 1
ATOM 656 C C . ASP A 1 80 ? -3.338 -7.205 7.015 1.00 91.88 80 ASP A C 1
ATOM 658 O O . ASP A 1 80 ? -3.081 -8.159 7.752 1.00 91.88 80 ASP A O 1
ATOM 662 N N . ILE A 1 81 ? -3.110 -5.941 7.369 1.00 91.50 81 ILE A N 1
ATOM 663 C CA . ILE A 1 81 ? -2.585 -5.518 8.673 1.00 91.50 81 ILE A CA 1
ATOM 664 C C . ILE A 1 81 ? -3.688 -4.939 9.570 1.00 91.50 81 ILE A C 1
ATOM 666 O O . ILE A 1 81 ? -3.392 -4.302 10.581 1.00 91.50 81 ILE A O 1
ATOM 670 N N . THR A 1 82 ? -4.967 -5.149 9.232 1.00 88.44 82 THR A N 1
ATOM 671 C CA . THR A 1 82 ? -6.100 -4.583 9.986 1.00 88.44 82 THR A CA 1
ATOM 672 C C . THR A 1 82 ? -6.077 -5.026 11.447 1.00 88.44 82 THR A C 1
ATOM 674 O O . THR A 1 82 ? -6.121 -4.183 12.337 1.00 88.44 82 THR A O 1
ATOM 677 N N . ALA A 1 83 ? -5.881 -6.323 11.705 1.00 87.19 83 ALA A N 1
ATOM 678 C CA . ALA A 1 83 ? -5.798 -6.852 13.067 1.00 87.19 83 ALA A CA 1
ATOM 679 C C . ALA A 1 83 ? -4.615 -6.263 13.860 1.00 87.19 83 ALA A C 1
ATOM 681 O O . ALA A 1 83 ? -4.717 -6.025 15.062 1.00 87.19 83 ALA A O 1
ATOM 682 N N . LEU A 1 84 ? -3.490 -5.989 13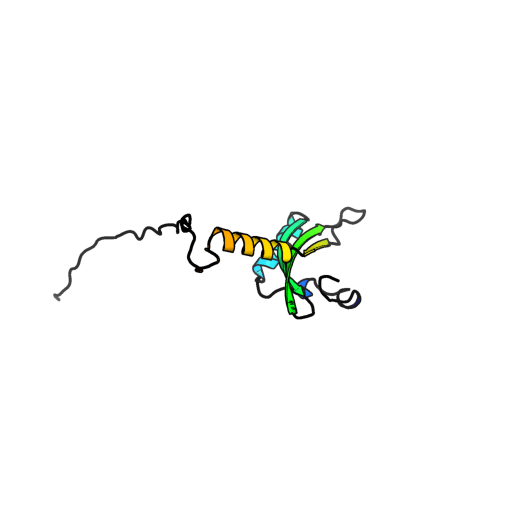.188 1.00 87.06 84 LEU A N 1
ATOM 683 C CA . LEU A 1 84 ? -2.330 -5.350 13.812 1.00 87.06 84 LEU A CA 1
ATOM 684 C C . LEU A 1 84 ? -2.661 -3.909 14.234 1.00 87.06 84 LEU A C 1
ATOM 686 O O . LEU A 1 84 ? -2.372 -3.521 15.364 1.00 87.06 84 LEU A O 1
ATOM 690 N N . LYS A 1 85 ? -3.319 -3.144 13.355 1.00 84.69 85 LYS A N 1
ATOM 691 C CA . LYS A 1 85 ? -3.762 -1.764 13.621 1.00 84.69 85 LYS A CA 1
ATOM 692 C C . LYS A 1 85 ? -4.795 -1.699 14.747 1.00 84.69 85 LYS A C 1
ATOM 694 O O . LYS A 1 85 ? -4.704 -0.828 15.608 1.00 84.69 85 LYS A O 1
ATOM 699 N N . GLU A 1 86 ? -5.757 -2.616 14.761 1.00 84.06 86 GLU A N 1
ATOM 700 C CA . GLU A 1 86 ? -6.783 -2.698 15.807 1.00 84.06 86 GLU A CA 1
ATOM 701 C C . GLU A 1 86 ? -6.163 -2.991 17.178 1.00 84.06 86 GLU A C 1
ATOM 703 O O . GLU A 1 86 ? -6.470 -2.301 18.155 1.00 84.06 86 GLU A O 1
ATOM 708 N N . ASN A 1 87 ? -5.227 -3.943 17.235 1.00 81.88 87 ASN A N 1
ATOM 709 C CA . ASN A 1 87 ? -4.489 -4.261 18.454 1.00 81.88 87 ASN A CA 1
ATOM 710 C C . ASN A 1 87 ? -3.634 -3.081 18.932 1.00 81.88 87 ASN A C 1
ATOM 712 O O . ASN A 1 87 ? -3.621 -2.785 20.126 1.00 81.88 87 ASN A O 1
ATOM 716 N N . GLN A 1 88 ? -2.962 -2.374 18.016 1.00 80.00 88 GLN A N 1
ATOM 717 C CA . GLN A 1 88 ? -2.184 -1.181 18.352 1.00 80.00 88 GLN A CA 1
ATOM 718 C C . GLN A 1 88 ? -3.069 -0.085 18.959 1.00 80.00 88 GLN A C 1
ATOM 720 O O . GLN A 1 88 ? -2.763 0.420 20.036 1.00 80.00 88 GLN A O 1
ATOM 725 N N . GLN A 1 89 ? -4.211 0.218 18.336 1.00 76.25 89 GLN A N 1
ATOM 726 C CA . GLN A 1 89 ? -5.159 1.200 18.871 1.00 76.25 89 GLN A CA 1
ATOM 727 C C . GLN A 1 89 ? -5.727 0.788 20.229 1.00 76.25 89 GLN A C 1
ATOM 729 O O . GLN A 1 89 ? -5.977 1.632 21.089 1.00 76.25 89 GLN A O 1
ATOM 734 N N . GLN A 1 90 ? -5.981 -0.504 20.436 1.00 73.94 90 GLN A N 1
ATOM 735 C CA . GLN A 1 90 ? -6.453 -0.995 21.723 1.00 73.94 90 GLN A CA 1
ATOM 736 C C . GLN A 1 90 ? -5.382 -0.839 22.805 1.00 73.94 90 GLN A C 1
ATOM 738 O O . GLN A 1 90 ? -5.708 -0.397 23.905 1.00 73.94 90 GLN A O 1
ATOM 743 N N . LEU A 1 91 ? -4.120 -1.132 22.489 1.00 70.62 91 LEU A N 1
ATOM 744 C CA . LEU A 1 91 ? -3.009 -0.956 23.419 1.00 70.62 91 LEU A CA 1
ATOM 745 C C . LEU A 1 91 ? -2.780 0.525 23.759 1.00 70.62 91 LEU A C 1
ATOM 747 O O . LEU A 1 91 ? -2.633 0.858 24.932 1.00 70.62 91 LEU A O 1
ATOM 751 N N . GLU A 1 92 ? -2.841 1.418 22.768 1.00 68.19 92 GLU A N 1
ATOM 752 C CA . GLU A 1 92 ? -2.779 2.873 22.970 1.00 68.19 92 GLU A CA 1
ATOM 753 C C . GLU A 1 92 ? -3.929 3.369 23.855 1.00 68.19 92 GLU A C 1
ATOM 755 O O . GLU A 1 92 ? -3.703 4.131 24.795 1.00 68.19 92 GLU A O 1
ATOM 760 N N . ARG A 1 93 ? -5.161 2.895 23.629 1.00 63.25 93 ARG A N 1
ATOM 761 C CA . ARG A 1 93 ? -6.306 3.243 24.484 1.00 63.25 93 ARG A CA 1
ATOM 762 C C . ARG A 1 93 ? -6.098 2.808 25.933 1.00 63.25 93 ARG A C 1
ATOM 764 O O . ARG A 1 93 ? -6.378 3.599 26.820 1.00 63.25 93 ARG A O 1
ATOM 771 N N . VAL A 1 94 ? -5.586 1.603 26.179 1.00 64.62 94 VAL A N 1
ATOM 772 C CA . VAL A 1 94 ? -5.313 1.101 27.542 1.00 64.62 94 VAL A CA 1
ATOM 773 C C . VAL A 1 94 ? -4.142 1.838 28.201 1.00 64.62 94 VAL A C 1
ATOM 775 O O . VAL A 1 94 ? -4.157 2.074 29.406 1.00 64.62 94 VAL A O 1
ATOM 778 N N . ALA A 1 95 ? -3.125 2.222 27.426 1.00 58.22 95 ALA A N 1
ATOM 779 C CA . ALA A 1 95 ? -1.984 2.981 27.931 1.00 58.22 95 ALA A CA 1
ATOM 780 C C . ALA A 1 95 ? -2.369 4.425 28.298 1.00 58.22 95 ALA A C 1
ATOM 782 O O . ALA A 1 95 ? -1.874 4.967 29.289 1.00 58.22 95 ALA A O 1
ATOM 783 N N . HIS A 1 96 ? -3.265 5.038 27.520 1.00 53.59 96 HIS A N 1
ATOM 784 C CA . HIS A 1 96 ? -3.643 6.439 27.680 1.00 53.59 96 HIS A CA 1
ATOM 785 C C . HIS A 1 96 ? -4.918 6.666 28.489 1.00 53.59 96 HIS A C 1
ATOM 787 O O . HIS A 1 96 ? -5.054 7.751 29.045 1.00 53.59 96 HIS A O 1
ATOM 793 N N . TYR A 1 97 ? -5.814 5.685 28.616 1.00 56.91 97 TYR A N 1
ATOM 794 C CA . TYR A 1 97 ? -7.092 5.828 29.315 1.00 56.91 97 TYR A CA 1
ATOM 795 C C . TYR A 1 97 ? -7.313 4.702 30.325 1.00 56.91 97 TYR A C 1
ATOM 797 O O . TYR A 1 97 ? -7.136 3.521 30.028 1.00 56.91 97 TYR A O 1
ATOM 805 N N . ASP A 1 98 ? -7.731 5.079 31.531 1.00 59.72 98 ASP A N 1
ATOM 806 C CA . ASP A 1 98 ? -8.124 4.133 32.570 1.00 59.72 98 ASP A CA 1
ATOM 807 C C . ASP A 1 98 ? -9.441 3.435 32.172 1.00 59.72 98 ASP A C 1
ATOM 809 O O . ASP A 1 98 ? -10.468 4.080 31.934 1.00 59.72 98 ASP A O 1
ATOM 813 N N . LEU A 1 99 ? -9.400 2.101 32.083 1.00 53.09 99 LEU A N 1
ATOM 814 C CA . LEU A 1 99 ? -10.484 1.247 31.575 1.00 53.09 99 LEU A CA 1
ATOM 815 C C . LEU A 1 99 ? -11.783 1.296 32.403 1.00 53.09 99 LEU A C 1
ATOM 817 O O . LEU A 1 99 ? -12.821 0.861 31.908 1.00 53.09 99 LEU A O 1
ATOM 821 N N . LEU A 1 100 ? -11.748 1.804 33.639 1.00 54.81 100 LEU A N 1
ATOM 822 C CA . LEU A 1 100 ? -12.912 1.901 34.527 1.00 54.81 100 LEU A CA 1
ATOM 823 C C . LEU A 1 100 ? -13.581 3.278 34.495 1.00 54.81 100 LEU A C 1
ATOM 825 O O . LEU A 1 100 ? -14.737 3.400 34.898 1.00 54.81 100 LEU A O 1
ATOM 829 N N . THR A 1 101 ? -12.880 4.311 34.027 1.00 55.84 101 THR A N 1
ATOM 830 C CA . THR A 1 101 ? -13.348 5.703 34.134 1.00 55.84 101 THR A CA 1
ATOM 831 C C . THR A 1 101 ? -13.360 6.463 32.810 1.00 55.84 101 THR A C 1
ATOM 833 O O . THR A 1 101 ? -14.016 7.498 32.719 1.00 55.84 101 THR A O 1
ATOM 836 N N . GLY A 1 102 ? -12.656 5.979 31.778 1.00 55.78 102 GLY A N 1
ATOM 837 C CA . GLY A 1 102 ? -12.502 6.686 30.500 1.00 55.78 102 GLY A CA 1
ATOM 838 C C . GLY A 1 102 ? -11.678 7.974 30.608 1.00 55.78 102 GLY A C 1
ATOM 839 O O . GLY A 1 102 ? -11.614 8.748 29.654 1.00 55.78 102 GLY A O 1
ATOM 840 N N . LEU A 1 103 ? -11.054 8.219 31.764 1.00 54.78 103 LEU A N 1
ATOM 841 C CA . LEU A 1 103 ? -10.218 9.386 32.008 1.00 54.78 103 LEU A CA 1
ATOM 842 C C . LEU A 1 103 ? -8.773 9.118 31.568 1.00 54.78 103 LEU A C 1
ATOM 844 O O . LEU A 1 103 ? -8.301 7.980 31.673 1.00 54.78 103 LEU A O 1
ATOM 848 N N . PRO A 1 104 ? -8.056 10.152 31.088 1.00 54.47 104 PRO A N 1
ATOM 849 C CA . PRO A 1 104 ? -6.663 10.014 30.703 1.00 54.47 104 PRO A CA 1
ATOM 850 C C . PRO A 1 104 ? -5.810 9.621 31.913 1.00 54.47 104 PRO A C 1
ATOM 852 O O . PRO A 1 104 ? -5.910 10.214 32.992 1.00 54.47 104 PRO A O 1
ATOM 855 N N . ASN A 1 105 ? -4.962 8.615 31.731 1.00 56.44 105 ASN A N 1
ATOM 856 C CA . ASN A 1 105 ? -4.072 8.120 32.769 1.00 56.44 105 ASN A CA 1
ATOM 857 C C . ASN A 1 105 ? -3.018 9.198 33.102 1.00 56.44 105 ASN A C 1
ATOM 859 O O . ASN A 1 105 ? -2.558 9.911 32.209 1.00 56.44 105 ASN A O 1
ATOM 863 N N . ARG A 1 106 ? -2.625 9.343 34.379 1.00 54.25 106 ARG A N 1
ATOM 864 C CA . ARG A 1 106 ? -1.852 10.499 34.919 1.00 54.25 106 ARG A CA 1
ATOM 865 C C . ARG A 1 106 ? -0.478 10.784 34.272 1.00 54.25 106 ARG A C 1
ATOM 867 O O . ARG A 1 106 ? 0.154 11.767 34.639 1.00 54.25 106 ARG A O 1
ATOM 874 N N . LEU A 1 107 ? -0.025 9.961 33.327 1.00 54.28 107 LEU A N 1
ATOM 875 C CA . LEU A 1 107 ? 1.193 10.155 32.527 1.00 54.28 107 LEU A CA 1
ATOM 876 C C . LEU A 1 107 ? 0.930 10.828 31.167 1.00 54.28 107 LEU A C 1
ATOM 878 O O . LEU A 1 107 ? 1.832 10.900 30.335 1.00 54.28 107 LEU A O 1
ATOM 882 N N . PHE A 1 108 ? -0.292 11.302 30.911 1.00 50.81 108 PHE A N 1
ATOM 883 C CA . PHE A 1 108 ? -0.607 12.026 29.685 1.00 50.81 108 PHE A CA 1
ATOM 884 C C . PHE A 1 108 ? 0.125 13.377 29.634 1.00 50.81 108 PHE A C 1
ATOM 886 O O . PHE A 1 108 ? -0.309 14.362 30.231 1.00 50.81 108 PHE A O 1
ATOM 893 N N . GLU A 1 109 ? 1.222 13.432 28.879 1.00 57.03 109 GLU A N 1
ATOM 894 C CA . GLU A 1 109 ? 1.741 14.681 28.328 1.00 57.03 109 GLU A CA 1
ATOM 895 C C . GLU A 1 109 ? 1.016 14.951 26.999 1.00 57.03 109 GLU A C 1
ATOM 897 O O . GLU A 1 109 ? 1.188 14.184 26.048 1.00 57.03 109 GLU A O 1
ATOM 902 N N . PRO A 1 110 ? 0.184 16.004 26.889 1.00 52.34 110 PRO A N 1
ATOM 903 C CA . PRO A 1 110 ? -0.434 16.339 25.615 1.00 52.34 110 PRO A CA 1
ATOM 904 C C . PRO A 1 110 ? 0.647 16.655 24.570 1.00 52.34 110 PRO A C 1
ATOM 906 O O . PRO A 1 110 ? 1.679 17.244 24.918 1.00 52.34 110 PRO A O 1
ATOM 909 N N . PRO A 1 111 ? 0.416 16.332 23.282 1.00 47.28 111 PRO A N 1
ATOM 910 C CA . PRO A 1 111 ? 1.320 16.741 22.218 1.00 47.28 111 PRO A CA 1
ATOM 911 C C . PRO A 1 111 ? 1.509 18.256 22.295 1.00 47.28 111 PRO A C 1
ATOM 913 O O . PRO A 1 111 ? 0.537 19.018 22.309 1.00 47.28 111 PRO A O 1
ATOM 916 N N . ARG A 1 112 ? 2.768 18.702 22.388 1.00 53.31 112 ARG A N 1
ATOM 917 C CA . ARG A 1 112 ? 3.106 20.127 22.362 1.00 53.31 112 ARG A CA 1
ATOM 918 C C . ARG A 1 112 ? 2.681 20.674 21.008 1.00 53.31 112 ARG A C 1
ATOM 920 O O . ARG A 1 112 ? 3.400 20.534 20.024 1.00 53.31 112 ARG A O 1
ATOM 927 N N . LEU A 1 113 ? 1.501 21.286 20.960 1.00 54.22 113 LEU A N 1
ATOM 928 C CA . LEU A 1 113 ? 1.094 22.087 19.817 1.00 54.22 113 LEU A CA 1
ATOM 929 C C . LEU A 1 113 ? 2.201 23.122 19.576 1.00 54.22 113 LEU A C 1
ATOM 931 O O . LEU A 1 113 ? 2.634 23.766 20.543 1.00 54.22 113 LEU A O 1
ATOM 935 N N . PRO A 1 114 ? 2.687 23.300 18.335 1.00 44.03 114 PRO A N 1
ATOM 936 C CA . PRO A 1 114 ? 3.605 24.384 18.052 1.00 44.03 114 PRO A CA 1
ATOM 937 C C . PRO A 1 114 ? 2.889 25.678 18.428 1.00 44.03 114 PRO A C 1
ATOM 939 O O . PRO A 1 114 ? 1.857 26.034 17.855 1.00 44.03 114 PRO A O 1
ATOM 942 N N . ARG A 1 115 ? 3.412 26.356 19.453 1.00 43.94 115 ARG A N 1
ATOM 943 C CA . ARG A 1 115 ? 2.941 27.666 19.887 1.00 43.94 115 ARG A CA 1
ATOM 944 C C . ARG A 1 115 ? 3.161 28.611 18.715 1.00 43.94 115 ARG A C 1
ATOM 946 O O . ARG A 1 115 ? 4.259 29.126 18.527 1.00 43.94 115 ARG A O 1
ATOM 953 N N . ARG A 1 116 ? 2.125 28.799 17.898 1.00 42.47 116 ARG A N 1
ATOM 954 C CA . ARG A 1 116 ? 2.088 29.825 16.863 1.00 42.47 116 ARG A CA 1
ATOM 955 C C . ARG A 1 116 ? 2.207 31.150 17.607 1.00 42.47 116 ARG A C 1
ATOM 957 O O . ARG A 1 116 ? 1.279 31.574 18.291 1.00 42.47 116 ARG A O 1
ATOM 964 N N . LEU A 1 117 ? 3.409 31.715 17.580 1.00 48.50 117 LEU A N 1
ATOM 965 C CA . LEU A 1 117 ? 3.730 32.996 18.183 1.00 48.50 117 LEU A CA 1
ATOM 966 C C . LEU A 1 117 ? 2.883 34.043 17.444 1.00 48.50 117 LEU A C 1
ATOM 968 O O . LEU A 1 117 ? 3.240 34.485 16.356 1.00 48.50 117 LEU A O 1
ATOM 972 N N . VAL A 1 118 ? 1.710 34.383 17.980 1.00 47.69 118 VAL A N 1
ATOM 973 C CA . VAL A 1 118 ? 1.015 35.607 17.581 1.00 47.69 118 VAL A CA 1
ATOM 974 C C . VAL A 1 118 ? 1.882 36.739 18.106 1.00 47.69 118 VAL A C 1
ATOM 976 O O . VAL A 1 118 ? 1.944 36.984 19.311 1.00 47.69 118 VAL A O 1
ATOM 979 N N . GLY A 1 119 ? 2.631 37.354 17.192 1.00 42.53 119 GLY A N 1
ATOM 980 C CA . GLY A 1 119 ? 3.347 38.589 17.451 1.00 42.53 119 GLY A CA 1
ATOM 981 C C . GLY A 1 119 ? 2.348 39.640 17.915 1.00 42.53 119 GLY A C 1
ATOM 982 O O . GLY A 1 119 ? 1.463 40.043 17.165 1.00 42.53 119 GLY A O 1
ATOM 983 N N . LEU A 1 120 ? 2.480 40.052 19.171 1.00 39.03 120 LEU A N 1
ATOM 984 C CA . LEU A 1 120 ? 1.844 41.250 19.692 1.00 39.03 120 LEU A CA 1
ATOM 985 C C . LEU A 1 120 ? 2.508 42.453 19.015 1.00 39.03 120 LEU A C 1
ATOM 987 O O . LEU A 1 120 ? 3.559 42.909 19.462 1.00 39.03 120 LEU A O 1
ATOM 991 N N . SER A 1 121 ? 1.912 42.957 17.934 1.00 41.41 121 SER A N 1
ATOM 992 C CA . SER A 1 121 ? 2.209 44.309 17.467 1.00 41.41 121 SER A CA 1
ATOM 993 C C . SER A 1 121 ? 1.347 45.278 18.270 1.00 41.41 121 SER A C 1
ATOM 995 O O . SER A 1 121 ? 0.140 45.379 18.069 1.00 41.41 121 SER A O 1
ATOM 997 N N . HIS A 1 122 ? 1.987 45.961 19.216 1.00 35.50 122 HIS A N 1
ATOM 998 C CA . HIS A 1 122 ? 1.506 47.221 19.770 1.00 35.50 122 HIS A CA 1
ATOM 999 C C . HIS A 1 122 ? 1.395 48.260 18.646 1.00 35.50 122 HIS A C 1
ATOM 1001 O O . HIS A 1 122 ? 2.372 48.470 17.933 1.00 35.50 122 HIS A O 1
ATOM 1007 N N . ALA A 1 123 ? 0.250 48.931 18.541 1.00 35.97 123 ALA A N 1
ATOM 1008 C CA . ALA A 1 123 ? 0.125 50.363 18.239 1.00 35.97 123 ALA A CA 1
ATOM 1009 C C . ALA A 1 123 ? -1.366 50.725 18.377 1.00 35.97 123 ALA A C 1
ATOM 1011 O O . ALA A 1 123 ? -2.188 50.285 17.585 1.00 35.97 123 ALA A O 1
ATOM 1012 N N . VAL A 1 124 ? -1.768 51.218 19.550 1.00 38.31 124 VAL A N 1
ATOM 1013 C CA . VAL A 1 124 ? -2.047 52.644 19.806 1.00 38.31 124 VAL A CA 1
ATOM 1014 C C . VAL A 1 124 ? -3.390 53.075 19.205 1.00 38.31 124 VAL A C 1
ATOM 1016 O O . VAL A 1 124 ? -3.526 53.336 18.017 1.00 38.31 124 VAL A O 1
ATOM 1019 N N . THR A 1 125 ? -4.374 53.156 20.102 1.00 41.69 125 THR A N 1
ATOM 1020 C CA . THR A 1 125 ? -5.591 53.961 19.985 1.00 41.69 125 THR A CA 1
ATOM 1021 C C . THR A 1 125 ? -5.231 55.414 19.704 1.00 41.69 125 THR A C 1
ATOM 1023 O O . THR A 1 125 ? -4.588 56.030 20.547 1.00 41.69 125 THR A O 1
ATOM 1026 N N . THR A 1 126 ? -5.737 55.965 18.604 1.00 37.19 126 THR A N 1
ATOM 1027 C CA . THR A 1 126 ? -6.183 57.364 18.506 1.00 37.19 126 THR A CA 1
ATOM 1028 C C . THR A 1 126 ? -7.149 57.489 17.330 1.00 37.19 126 THR A C 1
ATOM 1030 O O . THR A 1 126 ? -6.731 57.434 16.182 1.00 37.19 126 THR A O 1
ATOM 1033 N N . ASP A 1 127 ? -8.421 57.676 17.652 1.00 33.28 127 ASP A N 1
ATOM 1034 C CA . ASP A 1 127 ? -9.391 58.480 16.901 1.00 33.28 127 ASP A CA 1
ATOM 1035 C C . ASP A 1 127 ? -9.955 59.491 17.927 1.00 33.28 127 ASP A C 1
ATOM 1037 O O . ASP A 1 127 ? -9.924 59.154 19.122 1.00 33.28 127 ASP A O 1
ATOM 1041 N N . PRO A 1 128 ? -10.505 60.671 17.558 1.00 43.19 128 PRO A N 1
ATOM 1042 C CA . PRO A 1 128 ? -10.986 61.075 16.227 1.00 43.19 128 PRO A CA 1
ATOM 1043 C C . PRO A 1 128 ? -10.661 62.550 15.828 1.00 43.19 128 PRO A C 1
ATOM 1045 O O . PRO A 1 128 ? -10.055 63.285 16.597 1.00 43.19 128 PRO A O 1
ATOM 1048 N N . VAL A 1 129 ? -11.163 62.956 14.646 1.00 37.72 129 VAL A N 1
ATOM 1049 C CA . VAL A 1 129 ? -11.529 64.322 14.167 1.00 37.72 129 VAL A CA 1
ATOM 1050 C C . VAL A 1 129 ? -10.468 65.442 14.155 1.00 37.72 129 VAL A C 1
ATOM 1052 O O . VAL A 1 129 ? -10.027 65.911 15.192 1.00 37.72 129 VAL A O 1
ATOM 1055 N N . ASP A 1 130 ? -10.143 65.981 12.973 1.00 33.16 130 ASP A N 1
ATOM 1056 C CA . ASP A 1 130 ? -10.893 67.112 12.399 1.00 33.16 130 ASP A CA 1
ATOM 1057 C C . ASP A 1 130 ? -10.520 67.368 10.929 1.00 33.16 130 ASP A C 1
ATOM 1059 O O . ASP A 1 130 ? -9.425 67.042 10.468 1.00 33.16 130 ASP A O 1
ATOM 1063 N N . CYS A 1 131 ? -11.492 67.908 10.198 1.00 34.53 131 CYS A N 1
ATOM 1064 C CA . CYS A 1 131 ? -11.380 68.360 8.818 1.00 34.53 131 CYS A CA 1
ATOM 1065 C C . CYS A 1 131 ? -10.881 69.809 8.781 1.00 34.53 131 CYS A C 1
ATOM 1067 O O . CYS A 1 131 ? -11.445 70.626 9.498 1.00 34.53 131 CYS A O 1
ATOM 1069 N N . GLU A 1 132 ? -9.933 70.124 7.896 1.00 31.30 132 GLU A N 1
ATOM 1070 C CA . GLU A 1 132 ? -9.860 71.355 7.077 1.00 31.30 132 GLU A CA 1
ATOM 1071 C C . GLU A 1 132 ? -8.762 71.219 6.010 1.00 31.30 132 GLU A C 1
ATOM 1073 O O . GLU A 1 132 ? -7.688 70.651 6.321 1.00 31.30 132 GLU A O 1
#

Sequence (132 aa):
MITGYAREEVLGQTPRLLESDRYDDEFYQTVWQALLEHDYWHGELWCRRKNGSQFAALLTISAAPDMRGNIEHYAAMFSDITALKENQQQLERVAHYDLLTGLPNRLFEPPRLPRRLVGLSHAVTTDPVDCE